Protein AF-A0A8I1JL36-F1 (afdb_monomer_lite)

Secondary structure (DSSP, 8-state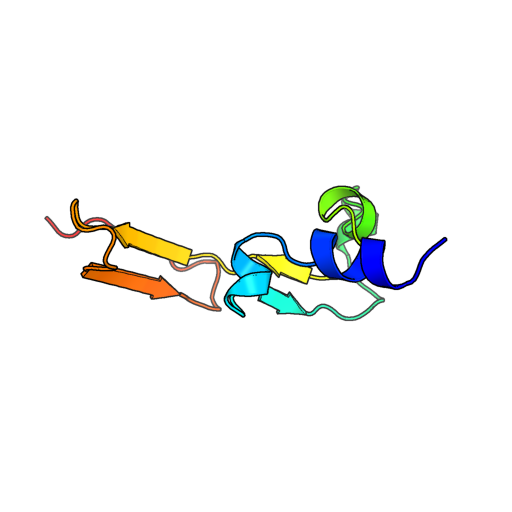):
--HHHHHHHS--HHHHTT-EEE--TT-TTTTTT--HHHHTTSS--EEE--EEEEE-TTS-EEEEEE-S-TT--PPPP-

pLDDT: mean 78.99, std 14.89, range [44.0, 97.0]

Sequence (78 aa):
MNPWTCATNCQAAPGHYGIVFELEPALVYRALGADLKALNECDDLSLPIASAFVIGQDGRIRQAFVNVDYSERAEPRP

Structure (mmCIF, N/CA/C/O backbone):
data_AF-A0A8I1JL36-F1
#
_entry.id   AF-A0A8I1JL36-F1
#
loop_
_atom_site.group_PDB
_atom_site.id
_atom_site.type_symbol
_atom_site.label_atom_id
_atom_site.label_alt_id
_atom_site.label_comp_id
_atom_site.label_asym_id
_atom_site.label_entity_id
_atom_site.label_seq_id
_atom_site.pdbx_PDB_ins_code
_atom_site.Cartn_x
_atom_site.Cartn_y
_atom_site.Cartn_z
_atom_site.occupancy
_atom_site.B_iso_or_equiv
_atom_site.auth_seq_id
_atom_site.auth_comp_id
_atom_site.auth_asym_id
_atom_site.auth_atom_id
_atom_site.pdbx_PDB_model_num
ATOM 1 N N . MET A 1 1 ? 23.371 -17.375 -3.943 1.00 47.09 1 MET A N 1
ATOM 2 C CA . MET A 1 1 ? 22.288 -16.621 -3.274 1.00 47.09 1 MET A CA 1
ATOM 3 C C . MET A 1 1 ? 21.377 -17.648 -2.628 1.00 47.09 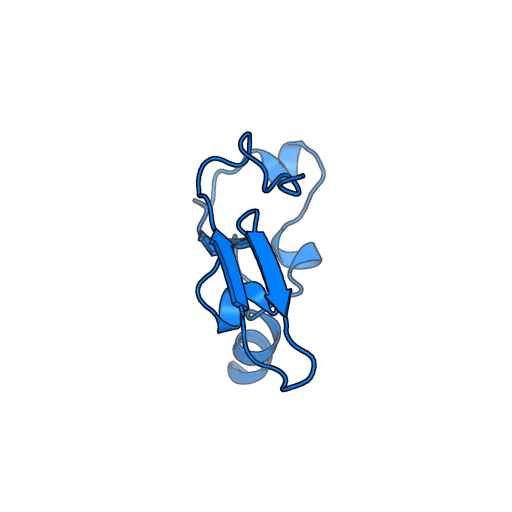1 MET A C 1
ATOM 5 O O . MET A 1 1 ? 21.067 -18.627 -3.296 1.00 47.09 1 MET A O 1
ATOM 9 N N . ASN A 1 2 ? 21.076 -17.535 -1.331 1.00 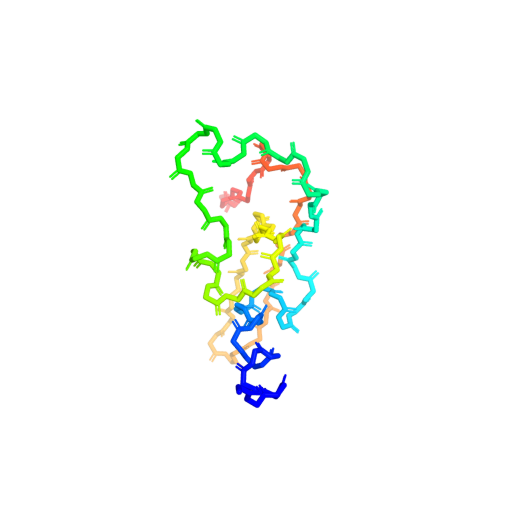46.59 2 ASN A N 1
ATOM 10 C CA . ASN A 1 2 ? 20.222 -18.531 -0.680 1.00 46.59 2 ASN A CA 1
ATOM 11 C C . ASN A 1 2 ? 18.745 -18.221 -1.033 1.00 46.59 2 ASN A C 1
ATOM 13 O O . ASN A 1 2 ? 18.378 -17.048 -1.061 1.00 46.59 2 ASN A O 1
ATOM 17 N N . PRO A 1 3 ? 17.905 -19.225 -1.321 1.00 50.88 3 PRO A N 1
ATOM 18 C CA . PRO A 1 3 ? 16.523 -18.994 -1.760 1.00 50.88 3 PRO A CA 1
ATOM 19 C C . PRO A 1 3 ? 15.605 -18.458 -0.646 1.00 50.88 3 PRO A C 1
ATOM 21 O O . PRO A 1 3 ? 14.546 -17.909 -0.927 1.00 50.88 3 PRO A O 1
ATOM 24 N N . TRP A 1 4 ? 16.020 -18.566 0.617 1.00 44.88 4 TRP A N 1
ATOM 25 C CA . TRP A 1 4 ? 15.229 -18.179 1.788 1.00 44.88 4 TRP A CA 1
ATOM 26 C C . TRP A 1 4 ? 15.371 -16.696 2.167 1.00 44.88 4 TRP A C 1
ATOM 28 O O . TRP A 1 4 ? 14.501 -16.149 2.827 1.00 44.88 4 TRP A O 1
ATOM 38 N N . THR A 1 5 ? 16.441 -16.027 1.730 1.00 45.94 5 THR A N 1
ATOM 39 C CA . THR A 1 5 ? 16.688 -14.595 1.996 1.00 45.94 5 THR A CA 1
ATOM 40 C C . THR A 1 5 ? 15.853 -13.689 1.102 1.00 45.94 5 THR A C 1
ATOM 42 O O . THR A 1 5 ? 15.541 -12.582 1.519 1.00 45.94 5 THR A O 1
ATOM 45 N N . CYS A 1 6 ? 15.433 -14.160 -0.078 1.00 44.00 6 CYS A N 1
ATOM 46 C CA . CYS A 1 6 ? 14.435 -13.453 -0.882 1.00 44.00 6 CYS A CA 1
ATOM 47 C C . CYS A 1 6 ? 13.051 -13.525 -0.228 1.00 44.00 6 CYS A C 1
ATOM 49 O O . CYS A 1 6 ? 12.442 -12.486 -0.021 1.00 44.00 6 CYS A O 1
ATOM 51 N N . ALA A 1 7 ? 12.582 -14.711 0.179 1.00 50.41 7 ALA A N 1
ATOM 52 C CA . ALA A 1 7 ? 11.223 -14.883 0.702 1.00 50.41 7 ALA A CA 1
ATOM 53 C C . ALA A 1 7 ? 10.894 -13.957 1.890 1.00 50.41 7 ALA A C 1
ATOM 55 O O . ALA A 1 7 ? 9.832 -13.348 1.897 1.00 50.41 7 ALA A O 1
ATOM 56 N N . THR A 1 8 ? 11.819 -13.795 2.842 1.00 51.88 8 THR A N 1
ATOM 57 C CA . THR A 1 8 ? 11.598 -12.976 4.048 1.00 51.88 8 THR A CA 1
ATOM 58 C C . THR A 1 8 ? 11.580 -11.466 3.771 1.00 51.88 8 THR A C 1
ATOM 60 O O . THR A 1 8 ? 10.926 -10.727 4.500 1.00 51.88 8 THR A O 1
ATOM 63 N N . ASN A 1 9 ? 12.273 -10.997 2.724 1.00 53.53 9 ASN A N 1
ATOM 64 C CA . ASN A 1 9 ? 12.281 -9.579 2.328 1.00 53.53 9 ASN A CA 1
ATOM 65 C C . ASN A 1 9 ? 11.209 -9.245 1.278 1.00 53.53 9 ASN A C 1
ATOM 67 O O . ASN A 1 9 ? 10.806 -8.095 1.166 1.00 53.53 9 ASN A O 1
ATOM 71 N N . CYS A 1 10 ? 10.685 -10.248 0.567 1.00 58.56 10 CYS A N 1
ATOM 72 C CA . CYS A 1 10 ? 9.560 -10.116 -0.364 1.00 58.56 10 CYS A CA 1
ATOM 73 C C . CYS A 1 10 ? 8.222 -9.790 0.293 1.00 58.56 10 CYS A C 1
ATOM 75 O O . CYS A 1 10 ? 7.229 -9.526 -0.378 1.00 58.56 10 CYS A O 1
ATOM 77 N N . GLN A 1 11 ? 8.190 -9.803 1.617 1.00 56.66 11 GLN A N 1
ATOM 78 C CA . GLN A 1 11 ? 7.006 -9.552 2.401 1.00 56.66 11 GLN A CA 1
ATOM 79 C C . GLN A 1 11 ? 7.169 -8.207 3.106 1.00 56.66 11 GLN A C 1
ATOM 81 O O . GLN A 1 11 ? 7.309 -8.132 4.329 1.00 56.66 11 GLN A O 1
ATOM 86 N N . ALA A 1 12 ? 7.112 -7.113 2.336 1.00 57.75 12 ALA A N 1
ATOM 87 C CA . ALA A 1 12 ? 6.761 -5.817 2.918 1.00 57.75 12 ALA A CA 1
ATOM 88 C C . ALA A 1 12 ? 5.529 -6.015 3.822 1.00 57.75 12 ALA A C 1
ATOM 90 O O . ALA A 1 12 ? 4.708 -6.884 3.529 1.00 57.75 12 ALA A O 1
ATOM 91 N N . ALA A 1 13 ? 5.375 -5.258 4.915 1.00 59.34 13 ALA A N 1
ATOM 92 C CA . ALA A 1 13 ? 4.314 -5.520 5.901 1.00 59.34 13 ALA A CA 1
ATOM 93 C C . ALA A 1 13 ? 2.927 -5.832 5.278 1.00 59.34 13 ALA A C 1
ATOM 95 O O . ALA A 1 13 ? 2.316 -6.807 5.704 1.00 59.34 13 ALA A O 1
ATOM 96 N N . PRO A 1 14 ? 2.462 -5.143 4.214 1.00 59.09 14 PRO A N 1
ATOM 97 C CA . PRO A 1 14 ? 1.234 -5.516 3.503 1.00 59.09 14 PRO A CA 1
ATOM 98 C C . PRO A 1 14 ? 1.242 -6.932 2.898 1.00 59.09 14 PRO A C 1
ATOM 100 O O . PRO A 1 14 ? 0.242 -7.635 2.999 1.00 59.09 14 PRO A O 1
ATOM 103 N N . GLY A 1 15 ? 2.358 -7.388 2.327 1.00 64.69 15 GLY A N 1
ATOM 104 C CA . GLY A 1 15 ? 2.531 -8.731 1.764 1.00 64.69 15 GLY A CA 1
ATOM 105 C C . GLY A 1 15 ? 2.411 -9.849 2.803 1.00 64.69 15 GLY A C 1
ATOM 106 O O . GLY A 1 15 ? 1.769 -10.859 2.529 1.00 64.69 15 GLY A O 1
ATOM 107 N N . HIS A 1 16 ? 2.906 -9.650 4.033 1.00 70.38 16 HIS A N 1
ATOM 108 C CA . HIS A 1 16 ? 2.669 -10.601 5.136 1.00 70.38 16 HIS A CA 1
ATOM 109 C C . HIS A 1 16 ? 1.184 -10.775 5.474 1.00 70.38 16 HIS A C 1
ATOM 111 O O . HIS A 1 16 ? 0.780 -11.829 5.964 1.00 70.38 16 HIS A O 1
ATOM 117 N N . TYR A 1 17 ? 0.376 -9.746 5.223 1.00 76.25 17 TYR A N 1
ATOM 118 C CA . TYR A 1 17 ? -1.054 -9.739 5.515 1.00 76.25 17 TYR A CA 1
ATOM 119 C C . TYR A 1 17 ? -1.926 -9.988 4.273 1.00 76.25 17 TYR A C 1
ATOM 121 O O . TYR A 1 17 ? -3.149 -9.954 4.387 1.00 76.25 17 TYR A O 1
ATOM 129 N N . GLY A 1 18 ? -1.328 -10.241 3.101 1.00 79.50 18 GLY A N 1
ATOM 130 C CA . GLY A 1 18 ? -2.054 -10.447 1.842 1.00 79.50 18 GLY A CA 1
ATOM 131 C C . GLY A 1 18 ? -2.710 -9.181 1.272 1.00 79.50 18 GLY A C 1
ATOM 132 O O . GLY A 1 18 ? -3.695 -9.273 0.548 1.00 79.50 18 GLY A O 1
ATOM 133 N N . ILE A 1 19 ? -2.195 -7.995 1.610 1.00 86.31 19 ILE A N 1
ATOM 134 C CA . ILE A 1 19 ? -2.725 -6.680 1.209 1.00 86.31 19 ILE A CA 1
ATOM 135 C C . ILE A 1 19 ? -1.861 -6.111 0.070 1.00 86.31 19 ILE A C 1
ATOM 137 O O . ILE A 1 19 ? -1.282 -5.026 0.161 1.00 86.31 19 ILE A O 1
ATOM 141 N N . VAL A 1 20 ? -1.717 -6.885 -1.003 1.00 87.06 20 VAL A N 1
ATOM 142 C CA . VAL A 1 20 ? -0.876 -6.547 -2.159 1.00 87.06 20 VAL A CA 1
ATOM 143 C C . VAL A 1 20 ? -1.604 -6.812 -3.470 1.00 87.06 20 VAL A C 1
ATOM 145 O O . VAL A 1 20 ? -2.435 -7.712 -3.565 1.00 87.06 20 VAL A O 1
ATOM 148 N N . PHE A 1 21 ? -1.276 -6.014 -4.480 1.00 84.56 21 PHE A N 1
ATOM 149 C CA . PHE A 1 21 ? -1.602 -6.272 -5.872 1.00 84.56 21 PHE A CA 1
ATOM 150 C C . PHE A 1 21 ? -0.421 -6.924 -6.559 1.00 84.56 21 PHE A C 1
ATOM 152 O O . PHE A 1 21 ? 0.657 -6.337 -6.579 1.00 84.56 21 PHE A O 1
ATOM 159 N N . GLU A 1 22 ? -0.647 -8.084 -7.159 1.00 85.88 22 GLU A N 1
ATOM 160 C CA . GLU A 1 22 ? 0.309 -8.715 -8.062 1.00 85.88 22 GLU A CA 1
ATOM 161 C C . GLU A 1 22 ? 0.146 -8.143 -9.466 1.00 85.88 22 GLU A C 1
ATOM 163 O O . GLU A 1 22 ? -0.966 -7.866 -9.927 1.00 85.88 22 GLU A O 1
ATOM 168 N N . LEU A 1 23 ? 1.269 -7.936 -10.141 1.00 85.25 23 LEU A N 1
ATOM 169 C CA . LEU A 1 23 ? 1.304 -7.268 -11.424 1.00 85.25 23 LEU A CA 1
ATOM 170 C C . LEU A 1 23 ? 2.006 -8.128 -12.482 1.00 85.25 23 LEU A C 1
ATOM 172 O O . LEU A 1 23 ? 3.014 -8.783 -12.225 1.00 85.25 23 LEU A O 1
ATOM 176 N N . GLU A 1 24 ? 1.508 -8.058 -13.715 1.00 80.81 24 GLU A N 1
ATOM 177 C CA . GLU A 1 24 ? 2.060 -8.800 -14.854 1.00 80.81 24 GLU A CA 1
ATOM 178 C C . GLU A 1 24 ? 3.415 -8.235 -15.330 1.00 80.81 24 GLU A C 1
ATOM 180 O O . GLU A 1 24 ? 3.588 -7.025 -15.372 1.00 80.81 24 GLU A O 1
ATOM 185 N N . PRO A 1 25 ? 4.375 -9.031 -15.826 1.00 68.69 25 PRO A N 1
ATOM 186 C CA . PRO A 1 25 ? 5.737 -8.569 -16.151 1.00 68.69 25 PRO A CA 1
ATOM 187 C C . PRO A 1 25 ? 5.882 -7.404 -17.154 1.00 68.69 25 PRO A C 1
ATOM 189 O O . PRO A 1 25 ? 6.957 -6.811 -17.252 1.00 68.69 25 PRO A O 1
ATOM 192 N N . ALA A 1 26 ? 4.833 -7.058 -17.904 1.00 62.22 26 ALA A N 1
ATOM 193 C CA . ALA A 1 26 ? 4.835 -6.036 -18.954 1.00 62.22 26 ALA A CA 1
ATOM 194 C C . ALA A 1 26 ? 4.545 -4.593 -18.464 1.00 62.22 26 ALA A C 1
ATOM 196 O O . ALA A 1 26 ? 4.105 -3.750 -19.246 1.00 62.22 26 ALA A O 1
ATOM 197 N N . LEU A 1 27 ? 4.746 -4.286 -17.179 1.00 69.88 27 LEU A N 1
ATOM 198 C CA . LEU A 1 27 ? 4.227 -3.049 -16.579 1.00 69.88 27 LEU A CA 1
ATOM 199 C C . LEU A 1 27 ? 4.926 -1.751 -16.990 1.00 69.88 27 LEU A C 1
ATOM 201 O O . LEU A 1 27 ? 6.149 -1.636 -17.060 1.00 69.88 27 LEU A O 1
ATOM 205 N N . VAL A 1 28 ? 4.096 -0.710 -17.059 1.00 84.94 28 VAL A N 1
ATOM 206 C CA . VAL A 1 28 ? 4.430 0.703 -17.284 1.00 84.94 28 VAL A CA 1
ATOM 207 C C . VAL A 1 28 ? 5.367 1.292 -16.212 1.00 84.94 28 VAL A C 1
ATOM 209 O O . VAL A 1 28 ? 6.057 2.270 -16.482 1.00 84.94 28 VAL A O 1
ATOM 212 N N . TYR A 1 29 ? 5.468 0.700 -15.016 1.00 85.38 29 TYR A N 1
ATOM 213 C CA . TYR A 1 29 ? 6.240 1.267 -13.897 1.00 85.38 29 TYR A CA 1
ATOM 214 C C . TYR A 1 29 ? 7.724 1.480 -14.208 1.00 85.38 29 TYR A C 1
ATOM 216 O O . TYR A 1 29 ? 8.267 2.533 -13.874 1.00 85.38 29 TYR A O 1
ATOM 224 N N . ARG A 1 30 ? 8.358 0.559 -14.944 1.00 85.12 30 ARG A N 1
ATOM 225 C CA . ARG A 1 30 ? 9.747 0.752 -15.391 1.00 85.12 30 ARG A CA 1
ATOM 226 C C . ARG A 1 30 ? 9.887 1.921 -16.359 1.00 85.12 30 ARG A C 1
ATOM 228 O O . ARG A 1 30 ? 10.849 2.675 -16.260 1.00 85.12 30 ARG A O 1
ATOM 235 N N . ALA A 1 31 ? 8.918 2.105 -17.256 1.00 86.50 31 ALA A N 1
ATOM 236 C CA . ALA A 1 31 ? 8.894 3.248 -18.168 1.00 86.50 31 ALA A CA 1
ATOM 237 C C . ALA A 1 31 ? 8.665 4.580 -17.429 1.00 86.50 31 ALA A C 1
ATOM 239 O O . ALA A 1 31 ? 9.151 5.615 -17.875 1.00 86.50 31 ALA A O 1
ATOM 240 N N . LEU A 1 32 ? 7.988 4.550 -16.276 1.00 89.31 32 LEU A N 1
ATOM 241 C CA . LEU A 1 32 ? 7.837 5.691 -15.366 1.00 89.31 32 LEU A CA 1
ATOM 242 C C . LEU A 1 32 ? 9.058 5.911 -14.450 1.00 89.31 32 LEU A C 1
ATOM 244 O O . LEU A 1 32 ? 9.034 6.814 -13.617 1.00 89.31 32 LEU A O 1
ATOM 248 N N . GLY A 1 33 ? 10.120 5.109 -14.588 1.00 90.31 33 GLY A N 1
ATOM 249 C CA . GLY A 1 33 ? 11.348 5.224 -13.795 1.00 90.31 33 GLY A CA 1
ATOM 250 C C . GLY A 1 33 ? 11.313 4.515 -12.436 1.00 90.31 33 GLY A C 1
ATOM 251 O O . GLY A 1 33 ? 12.221 4.713 -11.633 1.00 90.31 33 GLY A O 1
ATOM 252 N N . ALA A 1 34 ? 10.304 3.682 -12.172 1.00 88.31 34 ALA A N 1
ATOM 253 C CA . ALA A 1 34 ? 10.193 2.885 -10.953 1.00 88.31 34 ALA A CA 1
ATOM 254 C C . ALA A 1 34 ? 10.564 1.416 -11.222 1.00 88.31 34 ALA A C 1
ATOM 256 O O . ALA A 1 34 ? 9.827 0.685 -11.890 1.00 88.31 34 ALA A O 1
ATOM 257 N N . ASP A 1 35 ? 11.696 0.957 -10.680 1.00 88.31 35 ASP A N 1
ATOM 258 C CA . ASP A 1 35 ? 12.038 -0.469 -10.667 1.00 88.31 35 ASP A CA 1
ATOM 259 C C . ASP A 1 35 ? 11.449 -1.132 -9.420 1.00 88.31 35 ASP A C 1
ATOM 261 O O . ASP A 1 35 ? 12.023 -1.068 -8.334 1.00 88.31 35 ASP A O 1
ATOM 265 N N . LEU A 1 36 ? 10.275 -1.749 -9.577 1.00 85.69 36 LEU A N 1
ATOM 266 C CA . LEU A 1 36 ? 9.522 -2.335 -8.463 1.00 85.69 36 LEU A CA 1
ATOM 267 C C . LEU A 1 36 ? 10.323 -3.383 -7.690 1.00 85.69 36 LEU A C 1
ATOM 269 O O . LEU A 1 36 ? 10.240 -3.420 -6.471 1.00 85.69 36 LEU A O 1
ATOM 273 N N . LYS A 1 37 ? 11.160 -4.172 -8.369 1.00 85.69 37 LYS A N 1
ATOM 274 C CA . LYS A 1 37 ? 11.997 -5.176 -7.700 1.00 85.69 37 LYS A CA 1
ATOM 275 C C . LYS A 1 37 ? 13.026 -4.538 -6.768 1.00 85.69 37 LYS A C 1
ATOM 277 O O . LYS A 1 37 ? 13.274 -5.025 -5.670 1.00 85.69 37 LYS A O 1
ATOM 282 N N . ALA A 1 38 ? 13.606 -3.417 -7.199 1.00 86.19 38 ALA A N 1
ATOM 283 C CA . ALA A 1 38 ? 14.528 -2.646 -6.377 1.00 86.19 38 ALA A CA 1
ATOM 284 C C . ALA A 1 38 ? 13.799 -1.959 -5.212 1.00 86.19 38 ALA A C 1
ATOM 286 O O . ALA A 1 38 ? 14.296 -1.988 -4.092 1.00 86.19 38 ALA A O 1
ATOM 287 N N . LEU A 1 39 ? 12.616 -1.385 -5.460 1.00 84.25 39 LEU A N 1
ATOM 288 C CA . LEU A 1 39 ? 11.801 -0.714 -4.437 1.00 84.25 39 LEU A CA 1
ATOM 289 C C . LEU A 1 39 ? 11.261 -1.676 -3.373 1.00 84.25 39 LEU A C 1
ATOM 291 O O . LEU A 1 39 ? 11.196 -1.316 -2.203 1.00 84.25 39 LEU A O 1
ATOM 295 N N . ASN A 1 40 ? 10.890 -2.886 -3.781 1.00 81.75 40 ASN A N 1
ATOM 296 C CA . ASN A 1 40 ? 10.395 -3.932 -2.892 1.00 81.75 40 ASN A CA 1
ATOM 297 C C . ASN A 1 40 ? 11.532 -4.726 -2.232 1.00 81.75 40 ASN A C 1
ATOM 299 O O . ASN A 1 40 ? 11.253 -5.612 -1.431 1.00 81.75 40 ASN A O 1
ATOM 303 N N . GLU A 1 41 ? 12.794 -4.462 -2.598 1.00 82.62 41 GLU A N 1
ATOM 304 C CA . GLU A 1 41 ? 1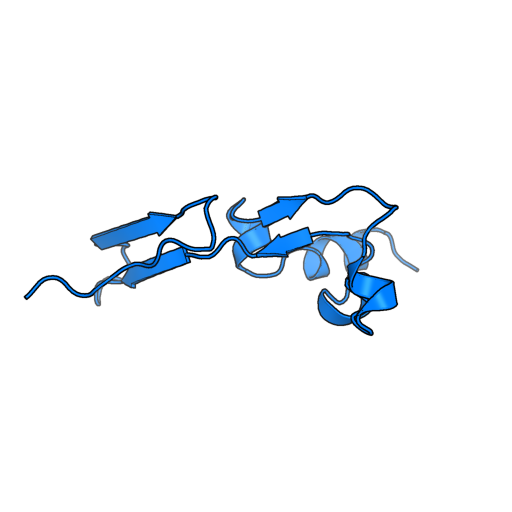3.968 -5.237 -2.172 1.00 82.62 41 GLU A CA 1
ATOM 305 C C . GLU A 1 41 ? 13.787 -6.757 -2.371 1.00 82.62 41 GLU A C 1
ATOM 307 O O . GLU A 1 41 ? 14.240 -7.587 -1.579 1.00 82.62 41 GLU A O 1
ATOM 312 N N . CYS A 1 42 ? 13.096 -7.123 -3.452 1.00 78.25 42 CYS A N 1
ATOM 313 C CA . CYS A 1 42 ? 12.615 -8.471 -3.713 1.00 78.25 42 CYS A CA 1
ATOM 314 C C . CYS A 1 42 ? 12.416 -8.717 -5.213 1.00 78.25 42 CYS A C 1
ATOM 316 O O . CYS A 1 42 ? 12.105 -7.806 -5.976 1.00 78.25 42 CYS A O 1
ATOM 318 N N . ASP A 1 43 ? 12.534 -9.975 -5.641 1.00 82.12 43 ASP A N 1
ATOM 319 C CA . ASP A 1 43 ? 12.234 -10.407 -7.010 1.00 82.12 43 ASP A CA 1
ATOM 320 C C . ASP A 1 43 ? 10.721 -10.571 -7.287 1.00 82.12 43 ASP A C 1
ATOM 322 O O . ASP A 1 43 ? 10.300 -11.538 -7.917 1.00 82.12 43 ASP A O 1
ATOM 326 N N . ASP A 1 44 ? 9.900 -9.627 -6.819 1.00 80.69 44 ASP A N 1
ATOM 327 C CA . ASP A 1 44 ? 8.441 -9.627 -6.977 1.00 80.69 44 ASP A CA 1
ATOM 328 C C . ASP A 1 44 ? 7.941 -8.317 -7.602 1.00 80.69 44 ASP A C 1
ATOM 330 O O . ASP A 1 44 ? 8.521 -7.241 -7.424 1.00 80.69 44 ASP A O 1
ATOM 334 N N . LEU A 1 45 ? 6.850 -8.419 -8.358 1.00 85.25 45 LEU A N 1
ATOM 335 C CA . LEU A 1 45 ? 6.169 -7.304 -9.006 1.00 85.25 45 LEU A CA 1
ATOM 336 C C . LEU A 1 45 ? 4.845 -7.041 -8.299 1.00 85.25 45 LEU A C 1
ATOM 338 O O . LEU A 1 45 ? 3.774 -7.215 -8.877 1.00 85.25 45 LEU A O 1
ATOM 342 N N . SER A 1 46 ? 4.930 -6.590 -7.052 1.00 84.75 46 SER A N 1
ATOM 343 C CA . SER A 1 46 ? 3.760 -6.203 -6.278 1.00 84.75 46 SER A CA 1
ATOM 344 C C . SER A 1 46 ? 3.738 -4.728 -5.913 1.00 84.75 46 SER A C 1
ATOM 346 O O . SER A 1 46 ? 4.766 -4.045 -5.858 1.00 84.75 46 SER A O 1
ATOM 348 N N . LEU A 1 47 ? 2.527 -4.237 -5.659 1.00 85.62 47 LEU A N 1
ATOM 349 C CA . LEU A 1 47 ? 2.280 -2.946 -5.034 1.00 85.62 47 LEU A CA 1
ATOM 350 C C . LEU A 1 47 ? 1.419 -3.129 -3.785 1.00 85.62 47 LEU A C 1
ATOM 352 O O . LEU A 1 47 ? 0.483 -3.931 -3.800 1.00 85.62 47 LEU A O 1
ATOM 356 N N . PRO A 1 48 ? 1.671 -2.368 -2.711 1.00 82.50 48 PRO A N 1
ATOM 357 C CA . PRO A 1 48 ? 0.792 -2.378 -1.553 1.00 82.50 48 PRO A CA 1
ATOM 358 C C . PRO A 1 48 ? -0.587 -1.812 -1.920 1.00 82.50 48 PRO A C 1
ATOM 360 O O . PRO A 1 48 ? -0.688 -0.765 -2.564 1.00 82.50 48 PRO A O 1
ATOM 363 N N . ILE A 1 49 ? -1.655 -2.482 -1.478 1.00 86.56 49 ILE A N 1
ATOM 364 C CA . ILE A 1 49 ? -3.021 -1.957 -1.612 1.00 86.56 49 ILE A CA 1
ATOM 365 C C . ILE A 1 49 ? -3.181 -0.746 -0.684 1.00 86.56 49 ILE A C 1
ATOM 367 O O . ILE A 1 49 ? -2.773 -0.775 0.485 1.00 86.56 49 ILE A O 1
ATOM 371 N N . ALA A 1 50 ? -3.823 0.312 -1.191 1.00 85.19 50 ALA A N 1
ATOM 372 C CA . ALA A 1 50 ? -4.210 1.460 -0.383 1.00 85.19 50 ALA A CA 1
ATOM 373 C C . ALA A 1 50 ? -5.104 0.995 0.778 1.00 85.19 50 ALA A C 1
ATOM 375 O O . ALA A 1 50 ? -6.211 0.489 0.589 1.00 85.19 50 ALA A O 1
ATOM 376 N N . SER A 1 51 ? -4.595 1.133 1.998 1.00 89.00 51 SER A N 1
ATOM 377 C CA . SER A 1 51 ? -5.249 0.619 3.195 1.00 89.00 51 SER A CA 1
ATOM 378 C C . SER A 1 51 ? -5.051 1.555 4.380 1.00 89.00 51 SER A C 1
ATOM 380 O O . SER A 1 51 ? -4.063 2.284 4.467 1.00 89.00 51 SER A O 1
ATOM 382 N N . ALA A 1 52 ? -6.023 1.559 5.288 1.00 91.31 52 ALA A N 1
ATOM 383 C CA . ALA A 1 52 ? -5.996 2.349 6.509 1.00 91.31 52 ALA A CA 1
ATOM 384 C C . ALA A 1 52 ? -6.584 1.545 7.670 1.00 91.31 52 ALA A C 1
ATOM 386 O O . ALA A 1 52 ? -7.605 0.871 7.527 1.00 91.31 52 ALA A O 1
ATOM 387 N N . PHE A 1 53 ? -5.955 1.646 8.838 1.00 91.31 53 PHE A N 1
ATOM 388 C CA . PHE A 1 53 ? -6.358 0.920 10.037 1.00 91.31 53 PHE A CA 1
ATOM 389 C C . PHE A 1 53 ? -6.420 1.867 11.230 1.00 91.31 53 PHE A C 1
ATOM 391 O O . PHE A 1 53 ? -5.529 2.691 11.424 1.00 91.31 53 PHE A O 1
ATOM 398 N N . VAL A 1 54 ? -7.445 1.708 12.065 1.00 93.12 54 VAL A N 1
ATOM 399 C CA . VAL A 1 54 ? -7.489 2.308 13.403 1.00 93.12 54 VAL A CA 1
ATOM 400 C C . VAL A 1 54 ? -7.088 1.226 14.394 1.00 93.12 54 VAL A C 1
ATOM 402 O O . VAL A 1 54 ? -7.805 0.237 14.558 1.00 93.12 54 VAL A O 1
ATOM 405 N N . ILE A 1 55 ? -5.942 1.402 15.047 1.00 94.06 55 ILE A N 1
ATOM 406 C CA . ILE A 1 55 ? -5.388 0.440 16.004 1.00 94.06 55 ILE A CA 1
ATOM 407 C C . ILE A 1 55 ? -5.642 0.967 17.418 1.00 94.06 55 ILE A C 1
ATOM 409 O O . ILE A 1 55 ? -5.259 2.085 17.756 1.00 94.06 55 ILE A O 1
ATOM 413 N N . GLY A 1 56 ? -6.328 0.171 18.239 1.00 96.19 56 GLY A N 1
ATOM 414 C CA . GLY A 1 56 ? -6.552 0.484 19.647 1.00 96.19 56 GLY A CA 1
ATOM 415 C C . GLY A 1 56 ? -5.267 0.372 20.467 1.00 96.19 56 GLY A C 1
ATOM 416 O O . GLY A 1 56 ? -4.322 -0.308 20.075 1.00 96.19 56 GLY A O 1
ATOM 417 N N . GLN A 1 57 ? -5.244 0.985 21.652 1.00 96.56 57 GLN A N 1
ATOM 418 C CA . GLN A 1 57 ? -4.089 0.898 22.559 1.00 96.56 57 GLN A CA 1
ATOM 419 C C . GLN A 1 57 ? -3.795 -0.535 23.034 1.00 96.56 57 GLN A C 1
ATOM 421 O O . GLN A 1 57 ? -2.676 -0.828 23.440 1.00 96.56 57 GLN A O 1
ATOM 426 N N . ASP A 1 58 ? -4.772 -1.443 22.942 1.00 97.00 58 ASP A N 1
ATOM 427 C CA . ASP A 1 58 ? -4.598 -2.877 23.190 1.00 97.00 58 ASP A CA 1
ATOM 428 C C . ASP A 1 58 ? -3.970 -3.635 22.004 1.00 97.00 58 ASP A C 1
ATOM 430 O O . ASP A 1 58 ? -3.930 -4.863 22.010 1.00 97.00 58 ASP A O 1
ATOM 434 N N . GLY A 1 59 ? -3.513 -2.918 20.970 1.00 94.88 59 GLY A N 1
ATOM 435 C CA . GLY A 1 59 ? -2.893 -3.478 19.769 1.00 94.88 59 GLY A CA 1
ATOM 436 C C . GLY A 1 59 ? -3.879 -4.126 18.794 1.00 94.88 59 GLY A C 1
ATOM 437 O O . GLY A 1 59 ? -3.456 -4.728 17.811 1.00 94.88 59 GLY A O 1
ATOM 438 N N . ARG A 1 60 ? -5.193 -4.026 19.040 1.00 96.19 60 ARG A N 1
ATOM 439 C CA . ARG A 1 60 ? -6.226 -4.628 18.185 1.00 96.19 60 ARG A CA 1
ATOM 440 C C . ARG A 1 60 ? -6.760 -3.647 17.150 1.00 96.19 60 ARG A C 1
ATOM 442 O O . ARG A 1 60 ? -7.008 -2.481 17.455 1.00 96.19 60 ARG A O 1
ATOM 449 N N . ILE A 1 61 ? -7.020 -4.147 15.944 1.00 93.88 61 ILE A N 1
ATOM 450 C CA . ILE A 1 61 ? -7.693 -3.391 14.882 1.00 93.88 61 ILE A CA 1
ATOM 451 C C . ILE A 1 61 ? -9.140 -3.114 15.312 1.00 93.88 61 ILE A C 1
ATOM 453 O O . ILE A 1 61 ? -9.901 -4.034 15.603 1.00 93.88 61 ILE A O 1
ATOM 457 N N . ARG A 1 62 ? -9.516 -1.835 15.357 1.00 94.75 62 ARG A N 1
ATOM 458 C CA . ARG A 1 62 ? -10.880 -1.362 15.648 1.00 94.75 62 ARG A CA 1
ATOM 459 C C . ARG A 1 62 ? -11.658 -1.042 14.379 1.00 94.75 62 ARG A C 1
ATOM 461 O O . ARG A 1 62 ? -12.873 -1.198 14.354 1.00 94.75 62 ARG A O 1
ATOM 468 N N . GLN A 1 63 ? -10.953 -0.612 13.339 1.00 92.81 63 GLN A N 1
ATOM 469 C CA . GLN A 1 63 ? -11.503 -0.358 12.015 1.00 92.81 63 GLN A CA 1
ATOM 47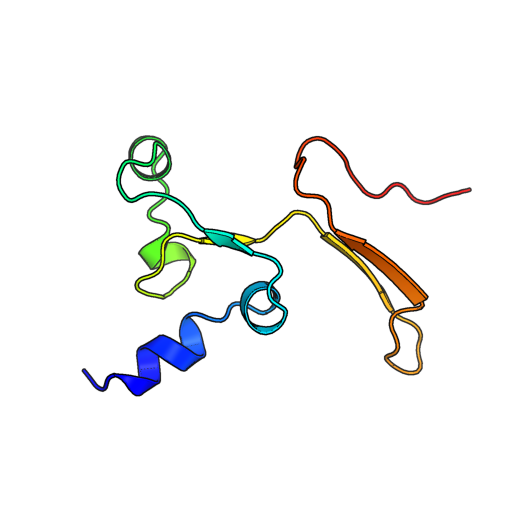0 C C . GLN A 1 63 ? -10.437 -0.662 10.964 1.00 92.81 63 GLN A C 1
ATOM 472 O O . GLN A 1 63 ? -9.258 -0.379 11.182 1.00 92.81 63 GLN A O 1
ATOM 477 N N . ALA A 1 64 ? -10.864 -1.218 9.834 1.00 92.12 64 ALA A N 1
ATOM 478 C CA . ALA A 1 64 ? -10.029 -1.475 8.672 1.00 92.12 64 ALA A CA 1
ATOM 479 C C . ALA A 1 64 ? -10.718 -0.936 7.418 1.00 92.12 64 ALA A C 1
ATOM 481 O O . ALA A 1 64 ? -11.929 -1.078 7.252 1.00 92.12 64 ALA A O 1
ATOM 482 N N . PHE A 1 65 ? -9.924 -0.340 6.544 1.00 92.00 65 PHE A N 1
ATOM 483 C CA . PHE A 1 65 ? -10.272 0.000 5.179 1.00 92.00 65 PHE A CA 1
ATOM 484 C C . PHE A 1 65 ? -9.205 -0.621 4.284 1.00 92.00 65 PHE A C 1
ATOM 486 O O . PHE A 1 65 ? -8.024 -0.304 4.417 1.00 92.00 65 PHE A O 1
ATOM 493 N N . VAL A 1 66 ? -9.620 -1.530 3.410 1.00 90.12 66 VAL A N 1
ATOM 494 C CA . VAL A 1 66 ? -8.775 -2.151 2.389 1.0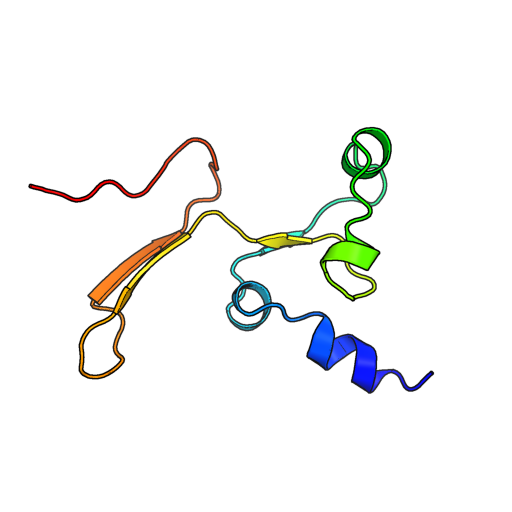0 90.12 66 VAL A CA 1
ATOM 495 C C . VAL A 1 66 ? -9.591 -2.118 1.113 1.00 90.12 66 VAL A C 1
ATOM 497 O O . VAL A 1 66 ? -10.651 -2.741 1.061 1.00 90.12 66 VAL A O 1
ATOM 500 N N . ASN A 1 67 ? -9.139 -1.354 0.121 1.00 87.81 67 ASN A N 1
ATOM 501 C CA . ASN A 1 67 ? -9.876 -1.198 -1.122 1.00 87.81 67 ASN A CA 1
ATOM 502 C C . ASN A 1 67 ? -8.945 -1.327 -2.321 1.00 87.81 67 ASN A C 1
ATOM 504 O O . ASN A 1 67 ? -7.883 -0.712 -2.376 1.00 87.81 67 ASN A O 1
ATOM 508 N N . VAL A 1 68 ? -9.371 -2.152 -3.272 1.00 84.69 68 VAL A N 1
ATOM 509 C CA . VAL A 1 68 ? -8.676 -2.364 -4.536 1.00 84.69 68 VAL A CA 1
ATOM 510 C C . VAL A 1 68 ? -8.758 -1.131 -5.442 1.00 84.69 68 VAL A C 1
ATOM 512 O O . VAL A 1 68 ? -7.841 -0.866 -6.217 1.00 84.69 68 VAL A O 1
ATOM 515 N N . ASP A 1 69 ? -9.824 -0.342 -5.321 1.00 87.88 69 ASP A N 1
ATOM 516 C CA . ASP A 1 69 ? -9.900 0.948 -5.990 1.00 87.88 69 ASP A CA 1
ATOM 517 C C . ASP A 1 69 ? -9.051 1.973 -5.228 1.00 87.88 69 ASP A C 1
ATOM 519 O O . ASP A 1 69 ? -9.452 2.517 -4.200 1.00 87.88 69 ASP A O 1
ATOM 523 N N . TYR A 1 70 ? -7.851 2.239 -5.747 1.00 80.75 70 TYR A N 1
ATOM 524 C CA . TYR A 1 70 ? -6.892 3.167 -5.144 1.00 80.75 70 TYR A CA 1
ATOM 525 C C . TYR A 1 70 ? -7.348 4.636 -5.173 1.00 80.75 70 TYR A C 1
ATOM 527 O O . TYR A 1 70 ? -6.695 5.491 -4.559 1.00 80.75 70 TYR A O 1
ATOM 535 N N . SER A 1 71 ? -8.409 4.955 -5.922 1.00 88.12 71 SER A N 1
ATOM 536 C CA . SER A 1 71 ? -8.988 6.297 -5.957 1.00 88.12 71 SER A CA 1
ATOM 537 C C . SER A 1 71 ? -9.879 6.571 -4.742 1.00 88.12 71 SER A C 1
ATOM 539 O O . SER A 1 71 ? -10.025 7.728 -4.342 1.00 88.12 71 SER A O 1
ATOM 541 N N . GLU A 1 72 ? -10.388 5.520 -4.094 1.00 89.62 72 GLU A N 1
ATOM 542 C CA . GLU A 1 72 ? -11.134 5.620 -2.847 1.00 89.62 72 GLU A CA 1
ATOM 543 C C . GLU A 1 72 ? -10.193 5.613 -1.638 1.00 89.62 72 GLU A C 1
ATOM 545 O O . GLU A 1 72 ? -9.232 4.844 -1.553 1.00 89.62 72 GLU A O 1
ATOM 550 N N . ARG A 1 73 ? -10.468 6.481 -0.660 1.00 86.06 73 ARG A N 1
ATOM 551 C CA . ARG A 1 73 ? -9.642 6.625 0.543 1.00 86.06 73 ARG A CA 1
ATOM 552 C C . ARG A 1 73 ? -10.494 6.587 1.799 1.00 86.06 73 ARG A C 1
ATOM 554 O O . ARG A 1 73 ? -11.640 7.028 1.807 1.00 86.06 73 ARG A O 1
ATOM 561 N N . ALA A 1 74 ? -9.904 6.069 2.873 1.00 89.81 74 ALA A N 1
ATOM 562 C CA . ALA A 1 74 ? -10.504 6.160 4.192 1.00 89.81 74 ALA A CA 1
ATOM 563 C C . ALA A 1 74 ? -10.524 7.623 4.643 1.00 89.81 74 ALA A C 1
ATOM 565 O O . ALA A 1 74 ? -9.469 8.224 4.837 1.00 89.81 74 ALA A O 1
ATOM 566 N N . GLU A 1 75 ? -11.721 8.160 4.849 1.00 83.50 75 GLU A N 1
ATOM 567 C CA . GLU A 1 75 ? -11.918 9.473 5.453 1.00 83.50 75 GLU A CA 1
ATOM 568 C C . GLU A 1 75 ? -12.259 9.321 6.943 1.00 83.50 75 GLU A C 1
ATOM 570 O O . GLU A 1 75 ? -13.010 8.407 7.320 1.00 83.50 75 GLU A O 1
ATOM 575 N N . PRO A 1 76 ? -11.743 10.199 7.822 1.00 78.12 76 PRO A N 1
ATOM 576 C CA . PRO A 1 76 ? -12.219 10.284 9.192 1.00 78.12 76 PRO A CA 1
ATOM 577 C C . PRO A 1 76 ? -13.716 10.597 9.179 1.00 78.12 76 PRO A C 1
ATOM 579 O O . PRO A 1 76 ? -14.152 11.567 8.557 1.00 78.12 76 PRO A O 1
ATOM 582 N N . ARG A 1 77 ? -14.520 9.789 9.874 1.00 70.31 77 ARG A N 1
ATOM 583 C CA . ARG A 1 77 ? -15.910 10.177 10.123 1.00 70.31 77 ARG A CA 1
ATOM 584 C C . ARG A 1 77 ? -15.931 11.226 11.242 1.00 70.31 77 ARG A C 1
ATOM 586 O O . ARG A 1 77 ? -15.221 11.018 12.228 1.00 70.31 77 ARG A O 1
ATOM 593 N N . PRO A 1 78 ? -16.685 12.327 11.074 1.00 56.00 78 PRO A N 1
ATOM 594 C CA . PRO A 1 78 ? -16.868 13.327 12.121 1.00 56.00 78 PRO A CA 1
ATOM 595 C C . PRO A 1 78 ? -17.564 12.754 13.361 1.00 56.00 78 PRO A C 1
ATOM 597 O O . PRO A 1 78 ? -18.279 11.728 13.233 1.00 56.00 78 PRO A O 1
#

Organism: Pseudomonas putida (NCBI:txid303)

Foldseek 3Di:
DDPVVQVVLLCDVQNVVVQKDADDPPDCCVVVVDDCCVVSVHPGRIDGFQKDFDADPVRDTPDIDGDNPNVDHDDDDD

Radius of gyration: 15.31 Å; chains: 1; bounding box: 39×32×42 Å